Protein AF-A0A7C7PPN8-F1 (afdb_monomer_lite)

Structure (mmCIF, N/CA/C/O backbone):
data_AF-A0A7C7PPN8-F1
#
_entry.id   AF-A0A7C7PPN8-F1
#
loop_
_atom_site.group_PDB
_atom_site.id
_atom_site.type_symbol
_atom_site.label_atom_id
_atom_site.label_alt_id
_atom_site.label_comp_id
_atom_site.label_asym_id
_atom_site.label_entity_id
_atom_site.label_seq_id
_atom_site.pdbx_PDB_ins_code
_atom_site.Cartn_x
_atom_site.Cartn_y
_atom_site.Cartn_z
_atom_site.occupancy
_atom_site.B_iso_or_equiv
_atom_site.auth_seq_id
_atom_site.auth_comp_id
_atom_site.auth_as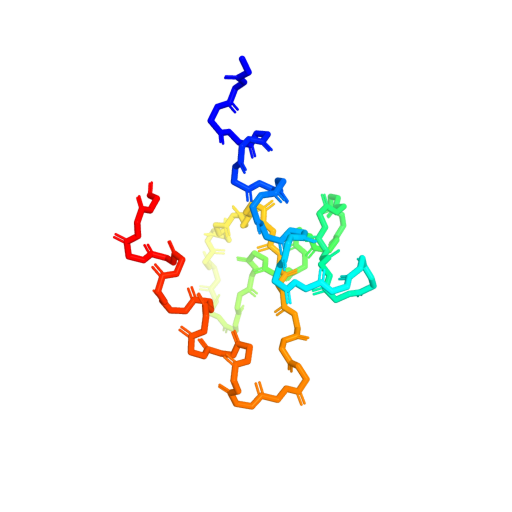ym_id
_atom_site.auth_atom_id
_atom_site.pdbx_PDB_model_num
ATOM 1 N N . MET A 1 1 ? -13.465 18.567 -4.786 1.00 59.78 1 MET A N 1
ATOM 2 C CA . MET A 1 1 ? -12.251 17.760 -4.509 1.00 59.78 1 MET A CA 1
ATOM 3 C C . MET A 1 1 ? -12.121 16.694 -5.585 1.00 59.78 1 MET A C 1
ATOM 5 O O . MET A 1 1 ? -13.143 16.139 -5.964 1.00 59.78 1 MET A O 1
ATOM 9 N N . GLY A 1 2 ? -10.915 16.422 -6.092 1.00 83.69 2 GLY A N 1
ATOM 10 C CA . GLY A 1 2 ? -10.699 15.348 -7.072 1.00 83.69 2 GLY A CA 1
ATOM 11 C C . GLY A 1 2 ? -10.827 13.952 -6.447 1.00 83.69 2 GLY A C 1
ATOM 12 O O . GLY A 1 2 ? -10.554 13.790 -5.255 1.00 83.69 2 GLY A O 1
ATOM 13 N N . LYS A 1 3 ? -11.215 12.943 -7.248 1.00 86.19 3 LYS A N 1
ATOM 14 C CA . LYS A 1 3 ? -11.381 11.540 -6.802 1.00 86.19 3 LYS A CA 1
ATOM 15 C C . LYS A 1 3 ? -10.125 11.017 -6.087 1.00 86.19 3 LYS A C 1
ATOM 17 O O . LYS A 1 3 ? -10.233 10.448 -5.008 1.00 86.19 3 LYS A O 1
ATOM 22 N N . LEU A 1 4 ? -8.938 11.298 -6.630 1.00 88.25 4 LEU A N 1
ATOM 23 C CA . LEU A 1 4 ? -7.657 10.884 -6.043 1.00 88.25 4 LEU A CA 1
ATOM 24 C C . LEU A 1 4 ? -7.429 11.466 -4.638 1.00 88.25 4 LEU A C 1
ATOM 26 O O . LEU A 1 4 ? -7.078 10.742 -3.713 1.00 88.25 4 LEU A O 1
ATOM 30 N N . THR A 1 5 ? -7.680 12.764 -4.452 1.00 90.94 5 THR A N 1
ATOM 31 C CA . THR A 1 5 ? -7.518 13.424 -3.148 1.00 90.94 5 THR A CA 1
ATOM 32 C C . THR A 1 5 ? -8.437 12.812 -2.090 1.00 90.94 5 THR A C 1
ATOM 34 O O . THR A 1 5 ? -8.026 12.654 -0.943 1.00 90.94 5 THR A O 1
ATOM 37 N N . LYS A 1 6 ? -9.663 12.424 -2.473 1.00 92.12 6 LYS A N 1
ATOM 38 C CA . LYS A 1 6 ? -10.609 11.737 -1.580 1.00 92.12 6 LYS A CA 1
ATOM 39 C C . LYS A 1 6 ? -10.072 10.372 -1.138 1.00 92.12 6 LYS A C 1
ATOM 41 O O . LYS A 1 6 ? -10.048 10.106 0.058 1.00 92.12 6 LYS A O 1
ATOM 46 N N . ILE A 1 7 ? -9.596 9.555 -2.078 1.00 93.12 7 ILE A N 1
ATOM 47 C CA . ILE A 1 7 ? -9.018 8.229 -1.797 1.00 93.12 7 ILE A CA 1
ATOM 48 C C . ILE A 1 7 ? -7.853 8.349 -0.805 1.00 93.12 7 ILE A C 1
ATOM 50 O O . ILE A 1 7 ? -7.843 7.669 0.218 1.00 93.12 7 ILE A O 1
ATOM 54 N N . LEU A 1 8 ? -6.908 9.259 -1.057 1.00 92.94 8 LEU A N 1
ATOM 55 C CA . LEU A 1 8 ? -5.747 9.447 -0.181 1.00 92.94 8 LEU A CA 1
ATOM 56 C C . LEU A 1 8 ? -6.134 9.943 1.217 1.00 92.94 8 LEU A C 1
ATOM 58 O O . LEU A 1 8 ? -5.535 9.530 2.207 1.00 92.94 8 LEU A O 1
ATOM 62 N N . ASN A 1 9 ? -7.134 10.820 1.318 1.00 93.25 9 ASN A N 1
ATOM 63 C CA . ASN A 1 9 ? -7.622 11.289 2.613 1.00 93.25 9 ASN A CA 1
ATOM 64 C C . ASN A 1 9 ? -8.323 10.179 3.400 1.00 93.25 9 ASN A C 1
ATOM 66 O O . ASN A 1 9 ? -8.149 10.112 4.613 1.00 93.25 9 ASN A O 1
ATOM 70 N N . ASN A 1 10 ? -9.061 9.299 2.722 1.00 92.88 10 ASN A N 1
ATOM 71 C CA . ASN A 1 10 ? -9.709 8.150 3.347 1.00 92.88 10 ASN A CA 1
ATOM 72 C C . ASN A 1 10 ? -8.680 7.129 3.857 1.00 92.88 10 ASN A C 1
ATOM 74 O O . ASN A 1 10 ? -8.818 6.645 4.976 1.00 92.88 10 ASN A O 1
ATOM 78 N N . LEU A 1 11 ? -7.610 6.861 3.097 1.00 94.38 11 LEU A N 1
ATOM 79 C CA . LEU A 1 11 ? -6.516 5.993 3.554 1.00 94.38 11 LEU A CA 1
ATOM 80 C C . LEU A 1 11 ? -5.847 6.529 4.830 1.00 94.38 11 LEU A C 1
ATOM 82 O O . LEU A 1 11 ? -5.591 5.762 5.753 1.00 94.38 11 LEU A O 1
ATOM 86 N N . LYS A 1 12 ? -5.657 7.850 4.939 1.00 93.75 12 LYS A N 1
ATOM 87 C CA . LYS A 1 12 ? -5.113 8.508 6.146 1.00 93.75 12 LYS A CA 1
ATOM 88 C C . LYS A 1 12 ? -6.012 8.413 7.387 1.00 93.75 12 LYS A C 1
ATOM 90 O O . LYS A 1 12 ? -5.571 8.788 8.464 1.00 93.75 12 LYS A O 1
ATOM 95 N N . GLN A 1 13 ? -7.265 7.968 7.253 1.00 93.69 13 GLN A N 1
ATOM 96 C CA . GLN A 1 13 ? -8.128 7.669 8.406 1.00 93.69 13 GLN A CA 1
ATOM 97 C C . GLN A 1 13 ? -7.910 6.245 8.946 1.00 93.69 13 GLN A C 1
ATOM 99 O O . GLN A 1 13 ? -8.328 5.951 10.060 1.00 93.69 13 GLN A O 1
ATOM 104 N N . ILE A 1 14 ? -7.297 5.358 8.152 1.00 93.88 14 ILE A N 1
ATOM 105 C CA . ILE A 1 14 ? -7.086 3.936 8.477 1.00 93.88 14 ILE A CA 1
ATOM 106 C C . ILE A 1 14 ? -5.628 3.679 8.888 1.00 93.88 14 ILE A C 1
ATOM 108 O O . ILE A 1 14 ? -5.359 2.859 9.768 1.00 93.88 14 ILE A O 1
ATOM 112 N N . PHE A 1 15 ? -4.692 4.379 8.244 1.00 96.25 15 PHE A N 1
ATOM 113 C CA . PHE A 1 15 ? -3.253 4.203 8.411 1.00 96.25 15 PHE A CA 1
ATOM 114 C C . PHE A 1 15 ? -2.587 5.473 8.932 1.00 96.25 15 PHE A C 1
ATOM 116 O O . PHE A 1 15 ? -3.007 6.589 8.613 1.00 96.25 15 PHE A O 1
ATOM 123 N N . GLU A 1 16 ? -1.508 5.287 9.687 1.00 95.00 16 GLU A N 1
ATOM 124 C CA . GLU A 1 16 ? -0.606 6.367 10.073 1.00 95.00 16 GLU A CA 1
ATOM 125 C C . GLU A 1 16 ? 0.157 6.882 8.847 1.00 95.00 16 GLU A C 1
ATOM 127 O O . GLU A 1 16 ? 0.265 6.205 7.822 1.00 95.00 16 GLU A O 1
ATOM 132 N N . LYS A 1 17 ? 0.676 8.112 8.919 1.00 92.88 17 LYS A N 1
ATOM 133 C CA . LYS A 1 17 ? 1.301 8.762 7.759 1.00 92.88 17 LYS A CA 1
ATOM 134 C C . LYS A 1 17 ? 2.520 7.980 7.272 1.00 92.88 17 LYS A C 1
ATOM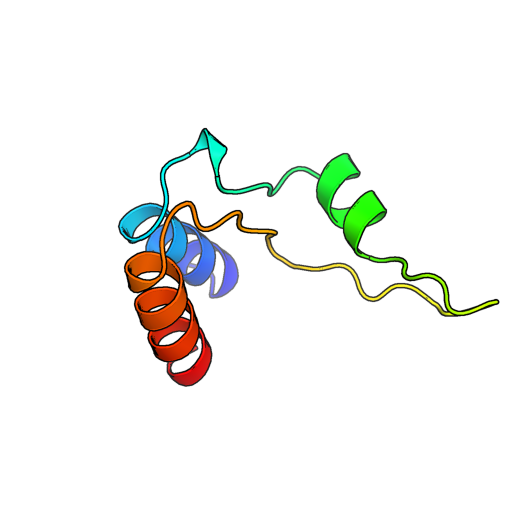 136 O O . LYS A 1 17 ? 2.741 7.908 6.067 1.00 92.88 17 LYS A O 1
ATOM 141 N N . GLU A 1 18 ? 3.297 7.421 8.194 1.00 94.62 18 GLU A N 1
ATOM 142 C CA . GLU A 1 18 ? 4.494 6.634 7.877 1.00 94.62 18 GLU A CA 1
ATOM 143 C C . GLU A 1 18 ? 4.178 5.310 7.169 1.00 94.62 18 GLU A C 1
ATOM 145 O O . GLU A 1 18 ? 5.037 4.764 6.481 1.00 94.62 18 GLU A O 1
ATOM 150 N N . ASP A 1 19 ? 2.941 4.825 7.286 1.00 96.81 19 ASP A N 1
ATOM 151 C CA . ASP A 1 19 ? 2.483 3.576 6.678 1.00 96.81 19 ASP A CA 1
ATOM 152 C C . ASP A 1 19 ? 1.851 3.776 5.294 1.00 96.81 19 ASP A C 1
ATOM 154 O O . ASP A 1 19 ? 1.325 2.819 4.723 1.00 96.81 19 ASP A O 1
ATOM 158 N N . ILE A 1 20 ? 1.900 4.994 4.738 1.00 96.94 20 ILE A N 1
ATOM 159 C CA . ILE A 1 20 ? 1.391 5.320 3.401 1.00 96.94 20 ILE A CA 1
ATOM 160 C C . ILE A 1 20 ? 2.501 5.964 2.564 1.00 96.94 20 ILE A C 1
ATOM 162 O O . ILE A 1 20 ? 2.920 7.094 2.818 1.00 96.94 20 ILE A O 1
ATOM 166 N N . LEU A 1 21 ? 2.905 5.291 1.489 1.00 97.00 21 LEU A N 1
ATOM 167 C CA . LEU A 1 21 ? 3.802 5.851 0.481 1.00 97.00 21 LEU A CA 1
ATOM 168 C C . LEU A 1 21 ? 2.990 6.413 -0.685 1.00 97.00 21 LEU A C 1
ATOM 170 O O . LEU A 1 21 ? 2.159 5.725 -1.280 1.00 97.00 21 LEU A O 1
ATOM 174 N N . VAL A 1 22 ? 3.242 7.681 -1.003 1.00 95.56 22 VAL A N 1
ATOM 175 C CA . VAL A 1 22 ? 2.612 8.414 -2.117 1.00 95.56 22 VAL A CA 1
ATOM 176 C C . VAL A 1 22 ? 3.631 9.190 -2.951 1.00 95.56 22 VAL A C 1
ATOM 178 O O .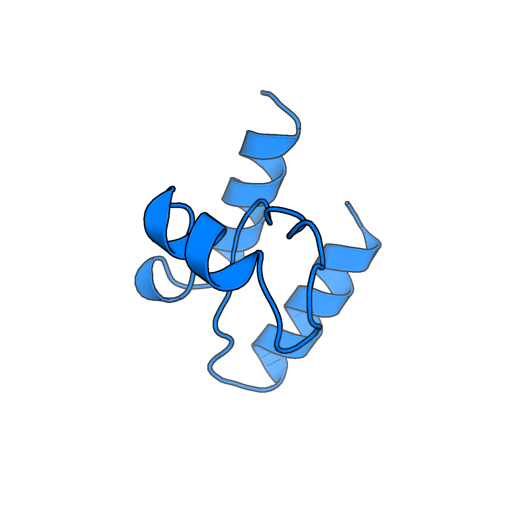 VAL A 1 22 ? 3.249 9.908 -3.872 1.00 95.56 22 VAL A O 1
ATOM 181 N N . ASP A 1 23 ? 4.916 9.106 -2.606 1.00 94.94 23 ASP A N 1
ATOM 182 C CA . ASP A 1 23 ? 5.979 9.768 -3.349 1.00 94.94 23 ASP A CA 1
ATOM 183 C C . ASP A 1 23 ? 6.313 9.007 -4.638 1.00 94.94 23 ASP A C 1
ATOM 185 O O . ASP A 1 23 ? 6.182 7.787 -4.729 1.00 94.94 23 ASP A O 1
ATOM 189 N N . GLU A 1 24 ? 6.768 9.752 -5.639 1.00 93.56 24 GLU A N 1
ATOM 190 C CA . GLU A 1 24 ? 7.022 9.247 -6.987 1.00 93.56 24 GLU A CA 1
ATOM 191 C C . GLU A 1 24 ? 7.977 8.047 -7.015 1.00 93.56 24 GLU A C 1
ATOM 193 O O . GLU A 1 24 ? 7.706 7.068 -7.708 1.00 93.56 24 GLU A O 1
ATOM 198 N N . ALA A 1 25 ? 9.065 8.106 -6.240 1.00 93.31 25 ALA A N 1
ATOM 199 C CA . ALA A 1 25 ? 10.103 7.081 -6.233 1.00 93.31 25 ALA A CA 1
ATOM 200 C C . ALA A 1 25 ? 9.590 5.762 -5.641 1.00 93.31 25 ALA A C 1
ATOM 202 O O . ALA A 1 25 ? 9.835 4.690 -6.202 1.00 93.31 25 ALA A O 1
ATOM 203 N N . SER A 1 26 ? 8.832 5.832 -4.544 1.00 94.44 26 SER A N 1
ATOM 204 C CA . SER A 1 26 ? 8.187 4.656 -3.960 1.00 94.44 26 SER A CA 1
ATOM 205 C C . SER A 1 26 ? 7.165 4.045 -4.916 1.00 94.44 26 SER A C 1
ATOM 207 O O . SER A 1 26 ? 7.180 2.837 -5.138 1.00 94.44 26 SER A O 1
ATOM 209 N N . LEU A 1 27 ? 6.295 4.860 -5.520 1.00 94.25 27 LEU A N 1
ATOM 210 C CA . LEU A 1 27 ? 5.275 4.361 -6.447 1.00 94.25 27 LEU A CA 1
ATOM 211 C C . LEU A 1 27 ? 5.900 3.715 -7.689 1.00 94.25 27 LEU A C 1
ATOM 213 O O . LEU A 1 27 ? 5.415 2.679 -8.132 1.00 94.25 27 LEU A O 1
ATOM 217 N N . GLU A 1 28 ? 6.983 4.284 -8.220 1.00 91.69 28 GLU A N 1
ATOM 218 C CA . GLU A 1 28 ? 7.746 3.680 -9.317 1.00 91.69 28 GLU A CA 1
ATOM 219 C C . GLU A 1 28 ? 8.331 2.327 -8.896 1.00 91.69 28 GLU A C 1
ATOM 221 O O . GLU A 1 28 ? 8.153 1.332 -9.595 1.00 91.69 28 GLU A O 1
ATOM 226 N N . THR A 1 29 ? 8.950 2.262 -7.713 1.00 91.38 29 THR A N 1
ATOM 227 C CA . THR A 1 29 ? 9.536 1.024 -7.171 1.00 91.38 29 THR A CA 1
ATOM 228 C C . THR A 1 29 ? 8.498 -0.094 -7.074 1.00 91.38 29 THR A C 1
ATOM 230 O O . THR A 1 29 ? 8.758 -1.217 -7.496 1.00 91.38 29 THR A O 1
ATOM 233 N N . TYR A 1 30 ? 7.303 0.219 -6.568 1.00 92.56 30 TYR A N 1
ATOM 234 C CA . TYR A 1 30 ? 6.205 -0.739 -6.411 1.00 92.56 30 TYR A CA 1
ATOM 235 C C . TYR A 1 30 ? 5.341 -0.920 -7.669 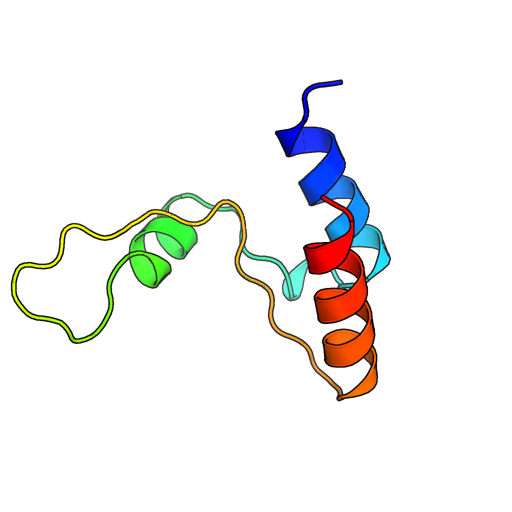1.00 92.56 30 TYR A C 1
ATOM 237 O O . TYR A 1 30 ? 4.323 -1.609 -7.613 1.00 92.56 30 TYR A O 1
ATOM 24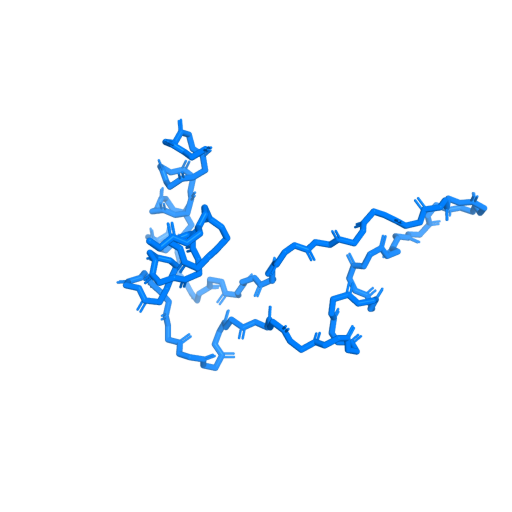5 N N . SER A 1 31 ? 5.715 -0.315 -8.799 1.00 91.75 31 SER A N 1
ATOM 246 C CA . SER A 1 31 ? 5.035 -0.531 -10.081 1.00 91.75 31 SER A CA 1
ATOM 247 C C . SER A 1 31 ? 5.539 -1.772 -10.823 1.00 91.75 31 SER A C 1
ATOM 249 O O . SER A 1 31 ? 4.811 -2.312 -11.655 1.00 91.75 31 SER A O 1
ATOM 251 N N . TYR A 1 32 ? 6.754 -2.236 -10.512 1.00 88.62 32 TYR A N 1
ATOM 252 C CA . TYR A 1 32 ? 7.373 -3.407 -11.129 1.00 88.62 32 TYR A CA 1
ATOM 253 C C . TYR A 1 32 ? 7.285 -4.625 -10.209 1.00 88.62 32 TYR A C 1
ATOM 255 O O . TYR A 1 32 ? 7.443 -4.524 -8.993 1.00 88.62 32 TYR A O 1
ATOM 263 N N . ASP A 1 33 ? 7.079 -5.793 -10.805 1.00 85.44 33 ASP A N 1
ATOM 264 C CA . ASP A 1 33 ? 7.210 -7.087 -10.149 1.00 85.44 33 ASP A CA 1
ATOM 265 C C . ASP A 1 33 ? 8.373 -7.881 -10.773 1.00 85.44 33 ASP A C 1
ATOM 267 O O . ASP A 1 33 ? 9.148 -7.375 -11.587 1.00 85.44 33 ASP A O 1
ATOM 271 N N . ALA A 1 34 ? 8.522 -9.146 -10.379 1.00 84.38 34 ALA A N 1
ATOM 272 C CA . ALA A 1 34 ? 9.547 -10.025 -10.937 1.00 84.38 34 ALA A CA 1
ATOM 273 C C . ALA A 1 34 ? 9.238 -10.491 -12.377 1.00 84.38 34 ALA A C 1
ATOM 275 O O . ALA A 1 34 ? 9.964 -11.339 -12.903 1.00 84.38 34 ALA A O 1
ATOM 276 N N . THR A 1 35 ? 8.173 -9.989 -13.013 1.00 84.50 35 THR A N 1
ATOM 277 C CA . THR A 1 35 ? 7.764 -10.406 -14.353 1.00 84.50 35 THR A CA 1
ATOM 278 C C . THR A 1 35 ? 8.662 -9.747 -15.405 1.00 84.50 35 THR A C 1
ATOM 280 O O . THR A 1 35 ? 8.674 -8.520 -15.544 1.00 84.50 35 THR A O 1
ATOM 283 N N . PRO A 1 36 ? 9.408 -10.530 -16.208 1.00 78.06 36 PRO A N 1
ATOM 284 C CA . PRO A 1 36 ? 10.269 -9.976 -17.245 1.00 78.06 36 PRO A CA 1
ATOM 285 C C . PRO A 1 36 ? 9.470 -9.174 -18.276 1.00 78.06 36 PRO A C 1
ATOM 287 O O . PRO A 1 36 ? 8.425 -9.622 -18.746 1.00 78.06 36 PRO A O 1
ATOM 290 N N . PHE A 1 37 ? 9.998 -8.012 -18.674 1.00 76.88 37 PHE A N 1
ATOM 291 C CA . PHE A 1 37 ? 9.428 -7.137 -19.712 1.00 76.88 37 PHE A CA 1
ATOM 292 C C . PHE A 1 37 ? 8.019 -6.588 -19.419 1.00 76.88 37 PHE A C 1
ATOM 294 O O . PHE A 1 37 ? 7.405 -5.985 -20.305 1.00 76.88 37 PHE A O 1
ATOM 301 N N . ALA A 1 38 ? 7.502 -6.757 -18.198 1.00 75.69 38 ALA A N 1
ATOM 302 C CA . ALA A 1 38 ? 6.243 -6.151 -17.802 1.00 75.69 38 ALA A CA 1
ATOM 303 C C . ALA A 1 38 ? 6.379 -4.623 -17.784 1.00 75.69 38 ALA A C 1
ATOM 305 O O . ALA A 1 38 ? 7.318 -4.061 -17.218 1.00 75.69 38 ALA A O 1
ATOM 306 N N . LYS A 1 39 ? 5.420 -3.934 -18.411 1.00 72.19 39 LYS A N 1
ATOM 307 C CA . LYS A 1 39 ? 5.239 -2.500 -18.185 1.00 72.19 39 LYS A CA 1
ATOM 308 C C . LYS A 1 39 ? 4.555 -2.358 -16.832 1.00 72.19 39 LYS A C 1
ATOM 310 O O . LYS A 1 39 ? 3.393 -2.739 -16.709 1.00 72.19 39 LYS A O 1
ATOM 315 N N . GLY A 1 40 ? 5.292 -1.865 -15.841 1.00 76.75 40 GLY A N 1
ATOM 316 C CA . GLY A 1 40 ? 4.760 -1.651 -14.503 1.00 76.75 40 GLY A CA 1
ATOM 317 C C . GLY A 1 40 ? 3.516 -0.767 -14.533 1.00 76.75 40 GLY A C 1
ATOM 318 O O . GLY A 1 40 ? 3.453 0.216 -15.277 1.00 76.75 40 GLY A O 1
ATOM 319 N N . VAL A 1 41 ? 2.497 -1.128 -13.752 1.00 86.75 41 VAL A N 1
ATOM 320 C CA . VAL A 1 41 ? 1.326 -0.269 -13.550 1.00 86.75 41 VAL A CA 1
ATOM 321 C C . VAL A 1 41 ? 1.553 0.491 -12.265 1.00 86.75 41 VAL A C 1
ATOM 323 O O . VAL A 1 41 ? 1.573 -0.084 -11.178 1.00 86.75 41 VAL A O 1
ATOM 326 N N . LYS A 1 42 ? 1.728 1.801 -12.396 1.00 90.81 42 LYS A N 1
ATOM 327 C CA . LYS A 1 42 ? 2.041 2.637 -11.251 1.00 90.81 42 LYS A CA 1
ATOM 328 C C .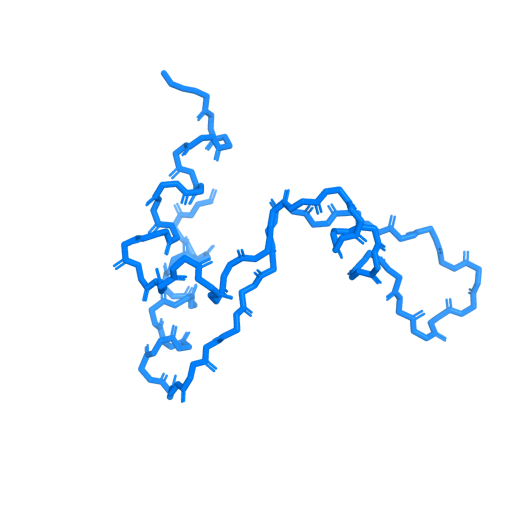 LYS A 1 42 ? 0.843 2.747 -10.295 1.00 90.81 42 LYS A C 1
ATOM 330 O O . LYS A 1 42 ? -0.235 3.171 -10.726 1.00 90.81 42 LYS A O 1
ATOM 335 N N . PRO A 1 43 ? 1.009 2.399 -9.007 1.00 93.06 43 PRO A N 1
ATOM 336 C CA . PRO A 1 43 ? -0.045 2.538 -8.015 1.00 93.06 43 PRO A CA 1
ATOM 337 C C . PRO A 1 43 ? -0.299 4.008 -7.661 1.00 93.06 43 PRO A C 1
ATOM 339 O O . PRO A 1 43 ? 0.523 4.890 -7.897 1.00 93.06 43 PRO A O 1
ATOM 342 N N . ILE A 1 44 ? -1.454 4.267 -7.045 1.00 92.94 44 ILE A N 1
ATOM 343 C CA . ILE A 1 44 ? -1.821 5.591 -6.510 1.00 92.94 44 ILE A CA 1
ATOM 344 C C . ILE A 1 44 ? -1.286 5.831 -5.092 1.00 92.94 44 ILE A C 1
ATOM 346 O O . ILE A 1 44 ? -1.122 6.976 -4.677 1.00 92.94 44 ILE A O 1
ATOM 350 N N . ALA A 1 45 ? -1.079 4.749 -4.344 1.00 94.94 45 ALA A N 1
ATOM 351 C CA . ALA A 1 45 ? -0.542 4.709 -2.992 1.00 94.94 45 ALA A CA 1
ATOM 352 C C . ALA A 1 45 ? -0.105 3.271 -2.684 1.00 94.94 45 ALA A C 1
ATOM 354 O O . ALA A 1 45 ? -0.689 2.322 -3.213 1.00 94.94 45 ALA A O 1
ATOM 355 N N . VAL A 1 46 ? 0.869 3.115 -1.794 1.00 95.69 46 VAL A N 1
ATOM 356 C CA . VAL A 1 46 ? 1.248 1.827 -1.196 1.00 95.69 46 VAL A CA 1
ATOM 357 C C . VAL A 1 46 ? 1.047 1.941 0.307 1.00 95.69 46 VAL A C 1
ATOM 359 O O . VAL A 1 46 ? 1.437 2.946 0.897 1.00 95.69 46 VAL A O 1
ATOM 362 N N . VAL A 1 47 ? 0.417 0.941 0.923 1.00 96.81 47 VAL A N 1
ATOM 363 C CA . VAL A 1 47 ? 0.119 0.940 2.361 1.00 96.81 47 VAL A CA 1
ATOM 364 C C . VAL A 1 47 ? 0.742 -0.263 3.057 1.00 96.81 47 VAL A C 1
ATOM 366 O O . VAL A 1 47 ? 0.788 -1.350 2.481 1.00 96.81 47 VAL A O 1
ATOM 369 N N . PHE A 1 48 ? 1.183 -0.078 4.303 1.00 97.12 48 PHE A N 1
ATOM 370 C CA . PHE A 1 48 ? 1.837 -1.110 5.117 1.00 97.12 48 PHE A CA 1
ATOM 371 C C . PHE A 1 48 ? 1.039 -1.392 6.396 1.00 97.12 48 PHE A C 1
ATOM 373 O O . PHE A 1 48 ? 1.361 -0.848 7.453 1.00 97.12 48 PHE A O 1
ATOM 380 N N . PRO A 1 49 ? 0.006 -2.252 6.339 1.00 96.81 49 PRO A N 1
ATOM 381 C CA . PRO A 1 49 ? -0.750 -2.637 7.525 1.00 96.81 49 PRO A CA 1
ATOM 382 C C . PRO A 1 49 ? 0.157 -3.252 8.601 1.00 96.81 49 PRO A C 1
ATOM 384 O O . PRO A 1 49 ? 0.950 -4.149 8.316 1.00 96.81 49 PRO A O 1
ATOM 387 N N . LYS A 1 50 ? 0.006 -2.819 9.854 1.00 96.50 50 LYS A N 1
ATOM 388 C CA . LYS A 1 50 ? 0.745 -3.343 11.018 1.00 96.50 50 LYS A CA 1
ATOM 389 C C . LYS A 1 50 ? 0.037 -4.489 11.725 1.00 96.50 50 LYS A C 1
ATOM 391 O O . LYS A 1 50 ? 0.646 -5.193 12.526 1.00 96.50 50 LYS A O 1
ATOM 396 N N . ASN A 1 51 ? -1.258 -4.660 11.478 1.00 95.50 51 ASN A N 1
ATOM 397 C CA . ASN A 1 51 ? -2.063 -5.682 12.132 1.00 95.50 51 ASN A CA 1
ATOM 398 C C . ASN A 1 51 ? -3.209 -6.181 11.227 1.00 95.50 51 ASN A C 1
ATOM 400 O O . ASN A 1 51 ? -3.596 -5.494 10.276 1.00 95.50 51 ASN A O 1
ATOM 404 N N . PRO A 1 52 ? -3.795 -7.357 11.527 1.00 97.12 52 PRO A N 1
ATOM 405 C CA . PRO A 1 52 ? -4.881 -7.919 10.724 1.00 97.12 52 PRO A CA 1
ATOM 406 C C . PRO A 1 52 ? -6.141 -7.045 10.646 1.00 97.12 52 PRO A C 1
ATOM 408 O O . PRO A 1 52 ? -6.877 -7.136 9.668 1.00 97.12 52 PRO A O 1
ATOM 411 N N . TYR A 1 53 ? -6.404 -6.194 11.642 1.00 95.56 53 TYR A N 1
ATOM 412 C CA . TYR A 1 53 ? -7.568 -5.304 11.629 1.00 95.56 53 TYR A CA 1
ATOM 413 C C . TYR A 1 53 ? -7.441 -4.228 10.540 1.00 95.56 53 TYR A C 1
ATOM 415 O O . TYR A 1 53 ? -8.380 -4.009 9.779 1.00 95.56 53 TYR A O 1
ATOM 423 N N . GLN A 1 54 ? -6.257 -3.632 10.376 1.00 95.38 54 GLN A N 1
ATOM 424 C CA . GLN A 1 54 ? -5.996 -2.692 9.279 1.00 95.38 54 GLN A CA 1
ATOM 425 C C . GLN A 1 54 ? -6.140 -3.346 7.898 1.00 95.38 54 GLN A C 1
ATOM 427 O O . GLN A 1 54 ? -6.622 -2.705 6.967 1.00 95.38 54 GLN A O 1
ATOM 432 N N . VAL A 1 55 ? -5.790 -4.630 7.760 1.00 96.50 55 VAL A N 1
ATOM 433 C CA . VAL A 1 55 ? -6.031 -5.382 6.514 1.00 96.50 55 VAL A CA 1
ATOM 434 C C . VAL A 1 55 ? -7.533 -5.503 6.237 1.00 96.50 55 VAL A C 1
ATOM 436 O O . VAL A 1 55 ? -7.968 -5.278 5.110 1.00 96.50 55 VAL A O 1
ATOM 439 N N . GLN A 1 56 ? -8.345 -5.806 7.254 1.00 96.81 56 GLN A N 1
ATOM 440 C CA . GLN A 1 56 ? -9.803 -5.884 7.097 1.00 96.81 56 GLN A CA 1
ATOM 441 C C . GLN A 1 56 ? -10.403 -4.541 6.664 1.00 96.81 56 GLN A C 1
ATOM 443 O O . GLN A 1 56 ? -11.236 -4.505 5.757 1.00 96.81 56 GLN A O 1
ATOM 448 N N . GLU A 1 57 ? -9.967 -3.437 7.273 1.00 96.25 57 GLU A N 1
ATOM 449 C CA . GLU A 1 57 ? -10.419 -2.097 6.890 1.00 96.25 57 GLU A CA 1
ATOM 450 C C . GLU A 1 57 ? -9.972 -1.720 5.472 1.00 96.25 57 GLU A C 1
ATOM 452 O O . GLU A 1 57 ? -10.767 -1.161 4.716 1.00 96.25 57 GLU A O 1
ATOM 457 N N . LEU A 1 58 ? -8.760 -2.105 5.058 1.00 95.69 58 LEU A N 1
ATOM 458 C CA . LEU A 1 58 ? -8.277 -1.902 3.690 1.00 95.69 58 LEU A CA 1
ATOM 459 C C . LEU A 1 58 ? -9.132 -2.635 2.653 1.00 95.69 58 LEU A C 1
ATOM 461 O O . LEU A 1 58 ? -9.467 -2.065 1.616 1.00 95.69 58 LEU A O 1
ATOM 465 N N . VAL A 1 59 ? -9.516 -3.882 2.931 1.00 95.38 59 VAL A N 1
ATOM 466 C CA . VAL A 1 59 ? -10.379 -4.664 2.033 1.00 95.38 59 VAL A CA 1
ATOM 467 C C . VAL A 1 59 ? -11.763 -4.018 1.917 1.00 95.38 59 VAL A C 1
ATOM 469 O O . VAL A 1 59 ? -12.267 -3.837 0.808 1.00 95.38 59 VAL A O 1
ATOM 472 N N . LYS A 1 60 ? -12.361 -3.591 3.040 1.00 94.88 60 LYS A N 1
ATOM 473 C CA . LYS A 1 60 ? -13.641 -2.855 3.033 1.00 94.88 60 LYS A CA 1
ATOM 474 C C . LYS A 1 60 ? -13.537 -1.530 2.281 1.00 94.88 60 LYS A C 1
ATOM 476 O O . LYS A 1 60 ? -14.494 -1.127 1.625 1.00 94.88 60 LYS A O 1
ATOM 481 N N . PHE A 1 61 ? -12.409 -0.839 2.412 1.00 93.56 61 PHE A N 1
ATOM 482 C CA . PHE A 1 61 ? -12.121 0.390 1.686 1.00 93.56 61 PHE A CA 1
ATOM 483 C C . PHE A 1 61 ? -12.057 0.140 0.174 1.00 93.56 61 PHE A C 1
ATOM 485 O O . PHE A 1 61 ? -12.760 0.814 -0.573 1.00 93.56 61 PHE A O 1
ATOM 492 N N . ALA A 1 62 ? -11.297 -0.868 -0.265 1.00 91.44 62 ALA A N 1
ATOM 493 C CA . ALA A 1 62 ? -11.132 -1.211 -1.678 1.00 91.44 62 ALA A CA 1
ATOM 494 C C . ALA A 1 62 ? -12.452 -1.595 -2.365 1.00 91.44 62 ALA A C 1
ATOM 496 O O . ALA A 1 62 ? -12.622 -1.349 -3.551 1.00 91.44 62 ALA A O 1
ATOM 497 N N . GLN A 1 63 ? -13.408 -2.160 -1.624 1.00 92.94 63 GLN A N 1
ATOM 498 C CA . GLN A 1 63 ? -14.729 -2.490 -2.160 1.00 92.94 63 GLN A CA 1
ATOM 499 C C . GLN A 1 63 ? -15.632 -1.258 -2.387 1.00 92.94 63 GLN A C 1
ATOM 501 O O . GLN A 1 63 ? -16.619 -1.354 -3.114 1.00 92.94 63 GLN A O 1
ATOM 506 N N . LYS A 1 64 ? -15.343 -0.115 -1.746 1.00 87.69 64 LYS A N 1
ATOM 507 C CA . LYS A 1 64 ? -16.195 1.090 -1.775 1.00 87.69 64 LYS A CA 1
ATOM 508 C C . LYS A 1 64 ? -15.790 2.139 -2.818 1.00 87.69 64 LYS A C 1
ATOM 510 O O . LYS A 1 64 ? -16.618 3.000 -3.117 1.00 87.69 64 LYS A O 1
ATOM 515 N N . GLU A 1 65 ? -14.546 2.138 -3.294 1.00 81.19 65 GLU A N 1
ATOM 516 C CA . GLU A 1 65 ? -13.963 3.193 -4.159 1.00 81.19 65 GLU A CA 1
ATOM 517 C C . GLU A 1 65 ? -13.772 2.754 -5.623 1.00 81.19 65 GLU A C 1
ATOM 519 O O . GLU A 1 65 ? -13.788 3.646 -6.524 1.00 81.19 65 GLU A O 1
#

Foldseek 3Di:
DDPLVVLVVVLVVLDPPVQKDQDPVVQVVVQDDPDPPDPGDGDRIGGDDPDVVSVVVVVVSVVPD

pLDDT: mean 91.1, std 7.01, range [59.78, 97.12]

Sequence (65 aa):
MGKLTKILNNLKQIFEKEDILVDEASLETYSYDATPFAKGVKPIAVVFPKNPYQVQELVKFAQKE

Radius of gyration: 12.92 Å; chains: 1; bounding box: 26×28×32 Å

Secondary structure (DSSP, 8-state):
--HHHHHHHHHTTTS-GGGEE-SHHHHHHTT--S-TT------S-EE--SSHHHHHHHHHHHTT-